Protein AF-A0A6M0RGQ5-F1 (afdb_monomer)

Organism: NCBI:txid2292702

Radius of gyration: 30.13 Å; Cα contacts (8 Å, |Δi|>4): 96; chains: 1; bounding box: 72×28×72 Å

Foldseek 3Di:
DDPVVLVVVVVCVVVPHDDDDDDPDQPCDDVSVVDDDDDDDQDDLVVLLVLLVVLCVVVVHDDDPVRSVVQSVQQDSHSVSSNVSSVCVVVVNCVVVPPPPVVVPVCVVVLVVVLVVLVVQLVVCVVVVPPVSVVRSVVVNVVSVVVVVVVVVVVPPDPPPD

Secondary structure (DSSP, 8-state):
--HHHHHHHHHHHHTT-------SS---SGGGGTSPP---PPPPHHHHHHHHHHHHHHTT----HHHHHHHHHHHTT-HHHHHHHHHHHHTTTTHHHHS--------HHHHHHHHHHHHHHHHHHHHTT-HHHHHHHHHHHHHHHHHHHHHHHHH----TT-

pLDDT: mean 79.18, std 12.86, range [38.69, 91.5]

Mean predicted aligned error: 15.62 Å

Sequence (162 aa):
LTTGVRYWLEDAISNGVKVICFAAANPGRDIFLEMLEVELELPSDKLIRETMQAEAERMGLQLSRSRLAELQPLAGRNPMLARKVIRNERLGLNREASLQHTQYVVIMPILIACLMAFGVVRFIGMGTRNKSLYIFGGVALIAGMTFKQVGQVRGARKRLGQ

Structure (mmCIF, N/CA/C/O backbone):
data_AF-A0A6M0RGQ5-F1
#
_entry.id   AF-A0A6M0RGQ5-F1
#
loop_
_atom_site.group_PDB
_atom_site.id
_atom_site.type_symbol
_atom_site.label_atom_id
_atom_site.label_alt_id
_atom_site.label_comp_id
_atom_site.label_asym_id
_atom_site.label_entity_id
_atom_site.label_seq_id
_atom_site.pdbx_PDB_ins_code
_atom_site.Cartn_x
_atom_site.Cartn_y
_atom_site.Cartn_z
_atom_site.occupancy
_atom_site.B_iso_or_equiv
_atom_site.auth_seq_id
_atom_site.auth_comp_id
_atom_site.auth_asym_id
_atom_site.auth_atom_id
_atom_site.pdbx_PDB_model_num
ATOM 1 N N . LEU A 1 1 ? 2.734 -1.923 25.917 1.00 62.41 1 LEU A N 1
ATOM 2 C CA . LEU A 1 1 ? 2.070 -1.011 26.875 1.00 62.41 1 LEU A CA 1
ATOM 3 C C . LEU A 1 1 ? 3.000 -0.749 28.049 1.00 62.41 1 LEU A C 1
ATOM 5 O O . LEU A 1 1 ? 3.685 -1.676 28.471 1.00 62.41 1 LEU A O 1
ATOM 9 N N . THR A 1 2 ? 3.038 0.482 28.557 1.00 76.94 2 THR A N 1
ATOM 10 C CA . THR A 1 2 ? 3.732 0.815 29.809 1.00 76.94 2 THR A CA 1
ATOM 11 C C . THR A 1 2 ? 3.022 0.163 30.998 1.00 76.94 2 THR A C 1
ATOM 13 O O . THR A 1 2 ? 1.802 -0.000 30.989 1.00 76.94 2 THR A O 1
ATOM 16 N N . THR A 1 3 ? 3.777 -0.221 32.027 1.00 74.69 3 THR A N 1
ATOM 17 C CA . THR A 1 3 ? 3.268 -0.951 33.200 1.00 74.69 3 THR A CA 1
ATOM 18 C C . THR A 1 3 ? 2.140 -0.205 33.925 1.00 74.69 3 THR A C 1
ATOM 20 O O . THR A 1 3 ? 1.188 -0.833 34.370 1.00 74.69 3 THR A O 1
ATOM 23 N N . GLY A 1 4 ? 2.189 1.132 33.964 1.00 79.88 4 GLY A N 1
ATOM 24 C CA . GLY A 1 4 ? 1.168 1.954 34.626 1.00 79.88 4 GLY A CA 1
ATOM 25 C C . GLY A 1 4 ? -0.217 1.904 33.971 1.00 79.88 4 GLY A C 1
ATOM 26 O O . GLY A 1 4 ? -1.217 1.857 34.675 1.00 79.88 4 GLY A O 1
ATOM 27 N N . VAL A 1 5 ? -0.297 1.843 32.636 1.00 82.00 5 VAL A N 1
ATOM 28 C CA . VAL A 1 5 ? -1.593 1.761 31.928 1.00 82.00 5 VAL A CA 1
ATOM 29 C C . VAL A 1 5 ? -2.273 0.415 32.186 1.00 82.00 5 VAL A C 1
ATOM 31 O O . VAL A 1 5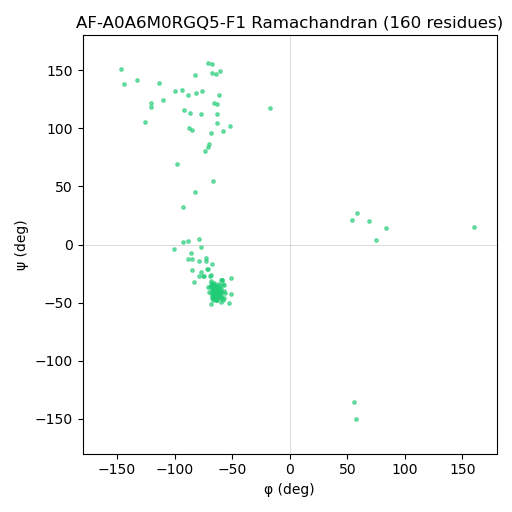 ? -3.495 0.340 32.235 1.00 82.00 5 VAL A O 1
ATOM 34 N N . ARG A 1 6 ? -1.482 -0.645 32.381 1.00 78.06 6 ARG A N 1
ATOM 35 C CA . ARG A 1 6 ? -1.994 -1.987 32.663 1.00 78.06 6 ARG A CA 1
ATOM 36 C C . ARG A 1 6 ? -2.644 -2.067 34.046 1.00 78.06 6 ARG A C 1
ATOM 38 O O . ARG A 1 6 ? -3.796 -2.465 34.125 1.00 78.06 6 ARG A O 1
ATOM 45 N N . TYR A 1 7 ? -1.952 -1.617 35.093 1.00 83.62 7 TYR A N 1
ATOM 46 C CA . TYR A 1 7 ? -2.525 -1.594 36.446 1.00 83.62 7 TYR A CA 1
ATOM 47 C C . TYR A 1 7 ? -3.771 -0.708 36.535 1.00 83.62 7 TYR A C 1
ATOM 49 O O . TYR A 1 7 ? -4.722 -1.040 37.231 1.00 83.62 7 TYR A O 1
ATOM 57 N N . TRP A 1 8 ? -3.800 0.396 35.783 1.00 86.81 8 TRP A N 1
ATOM 58 C CA . TRP A 1 8 ? -4.993 1.234 35.696 1.00 86.81 8 TRP A CA 1
ATOM 59 C C . TRP A 1 8 ? -6.182 0.508 35.041 1.00 86.81 8 TRP A C 1
ATOM 61 O O . TRP A 1 8 ? -7.313 0.652 35.494 1.00 86.81 8 TRP A O 1
ATOM 71 N N . LEU A 1 9 ? -5.938 -0.295 33.999 1.00 84.44 9 LEU A N 1
ATOM 72 C CA . LEU A 1 9 ? -6.975 -1.112 33.361 1.00 84.44 9 LEU A CA 1
ATOM 73 C C . LEU A 1 9 ? -7.489 -2.226 34.289 1.00 84.44 9 LEU A C 1
ATOM 75 O O . LEU A 1 9 ? -8.694 -2.461 34.319 1.00 84.44 9 LEU A O 1
ATOM 79 N N . GLU A 1 10 ? -6.603 -2.871 35.055 1.00 84.19 10 GLU A N 1
ATOM 80 C CA . GLU A 1 10 ? -6.968 -3.875 36.071 1.00 84.19 10 GLU A CA 1
ATOM 81 C C . GLU A 1 10 ? -7.910 -3.289 37.121 1.00 84.19 10 GLU A C 1
ATOM 83 O O . GLU A 1 10 ? -8.961 -3.863 37.408 1.00 84.19 10 GLU A O 1
ATOM 88 N N . ASP A 1 11 ? -7.571 -2.110 37.640 1.00 87.62 11 ASP A N 1
ATOM 89 C CA . ASP A 1 11 ? -8.385 -1.427 38.640 1.00 87.62 11 ASP A CA 1
ATOM 90 C C . ASP A 1 11 ? -9.719 -0.927 38.052 1.00 87.62 11 ASP A C 1
ATOM 92 O O . ASP A 1 11 ? -10.768 -0.994 38.686 1.00 87.62 11 ASP A O 1
ATOM 96 N N . ALA A 1 12 ? -9.744 -0.483 36.793 1.00 87.06 12 ALA A N 1
ATOM 97 C CA . ALA A 1 12 ? -10.995 -0.099 36.136 1.00 87.06 12 ALA A CA 1
ATOM 98 C C . ALA A 1 12 ? -11.955 -1.294 35.969 1.00 87.06 12 ALA A C 1
ATOM 100 O O . ALA A 1 12 ? -13.159 -1.164 36.207 1.00 87.06 12 ALA A O 1
ATOM 101 N N . ILE A 1 13 ? -11.429 -2.461 35.590 1.00 85.56 13 ILE A N 1
ATOM 102 C CA . ILE A 1 13 ? -12.218 -3.689 35.434 1.00 85.56 13 ILE A CA 1
ATOM 103 C C . ILE A 1 13 ? -12.709 -4.195 36.798 1.00 85.56 13 ILE A C 1
ATOM 105 O O . ILE A 1 13 ? -13.881 -4.558 36.914 1.00 85.56 13 ILE A O 1
ATOM 109 N N . SER A 1 14 ? -11.864 -4.163 37.837 1.00 86.06 14 SER A N 1
ATOM 110 C CA . SER A 1 14 ? -12.236 -4.584 39.200 1.00 86.06 14 SER A CA 1
ATOM 111 C C . SER A 1 14 ? -13.358 -3.718 39.792 1.00 86.06 14 SER A C 1
ATOM 113 O O . SER A 1 14 ? -14.248 -4.230 40.471 1.00 86.06 14 SER A O 1
ATOM 115 N N . ASN A 1 15 ? -13.381 -2.427 39.448 1.00 90.44 15 ASN A N 1
ATOM 116 C CA . ASN A 1 15 ? -14.436 -1.480 39.812 1.00 90.44 15 ASN A CA 1
ATOM 117 C C . ASN A 1 15 ? -15.711 -1.603 38.944 1.00 90.44 15 ASN A C 1
ATOM 119 O O . ASN A 1 15 ? -16.641 -0.807 39.088 1.00 90.44 15 ASN A O 1
ATOM 123 N N . GLY A 1 16 ? -15.784 -2.590 38.043 1.00 87.19 16 GLY A N 1
ATOM 124 C CA . GLY A 1 16 ? -16.969 -2.892 37.235 1.00 87.19 16 GLY A CA 1
ATOM 125 C C . GLY A 1 16 ? -17.126 -2.051 35.962 1.00 87.19 16 GLY A C 1
ATOM 126 O O . GLY A 1 16 ? -18.203 -2.046 35.357 1.00 87.19 16 GLY A O 1
ATOM 127 N N . VAL A 1 17 ? -16.083 -1.336 35.525 1.00 89.25 17 VAL A N 1
ATOM 128 C CA . VAL A 1 17 ? -16.116 -0.553 34.281 1.00 89.25 17 VAL A CA 1
ATOM 129 C C . VAL A 1 17 ? -15.982 -1.479 33.071 1.00 89.25 17 VAL A C 1
ATOM 131 O O . VAL A 1 17 ? -15.086 -2.317 32.993 1.00 89.25 17 VAL A O 1
ATOM 134 N N . LYS A 1 18 ? -16.852 -1.299 32.070 1.00 84.56 18 LYS A N 1
ATOM 135 C CA . LYS A 1 18 ? -16.748 -2.014 30.790 1.00 84.56 18 LYS A CA 1
ATOM 136 C C . LYS A 1 18 ? -15.654 -1.387 29.928 1.00 84.56 18 LYS A C 1
ATOM 138 O O . LYS A 1 18 ? -15.811 -0.265 29.450 1.00 84.56 18 LYS A O 1
ATOM 143 N N . VAL A 1 19 ? -14.573 -2.125 29.705 1.00 85.12 19 VAL A N 1
ATOM 144 C CA . VAL A 1 19 ? -13.432 -1.694 28.889 1.00 85.12 19 VAL A CA 1
ATOM 145 C C . VAL A 1 19 ? -13.522 -2.305 27.488 1.00 85.12 19 VAL A C 1
ATOM 147 O O . VAL A 1 19 ? -13.720 -3.508 27.343 1.00 85.12 19 VAL A O 1
ATOM 150 N N . ILE A 1 20 ? -13.345 -1.478 26.453 1.00 85.06 20 ILE A N 1
ATOM 151 C CA . ILE A 1 20 ? -13.247 -1.909 25.050 1.00 85.06 20 ILE A CA 1
ATOM 152 C C . ILE A 1 20 ? -11.888 -1.460 24.513 1.00 85.06 20 ILE A C 1
ATOM 154 O O . ILE A 1 20 ? -11.580 -0.267 24.514 1.00 85.06 20 ILE A O 1
ATOM 158 N N . CYS A 1 21 ? -11.077 -2.409 24.048 1.00 83.50 21 CYS A N 1
ATOM 159 C CA . CYS A 1 21 ? -9.741 -2.149 23.518 1.00 83.50 21 CYS A CA 1
ATOM 160 C C . CYS A 1 21 ? -9.679 -2.454 22.019 1.00 83.50 21 CYS A C 1
ATOM 162 O O . CYS A 1 21 ? -10.192 -3.471 21.564 1.00 83.50 21 CYS A O 1
ATOM 164 N N . PHE A 1 22 ? -8.996 -1.592 21.264 1.00 85.06 22 PHE A N 1
ATOM 165 C CA . PHE A 1 22 ? -8.676 -1.824 19.856 1.00 85.06 22 PHE A CA 1
ATOM 166 C C . PHE A 1 22 ? -7.174 -2.055 19.724 1.00 85.06 22 PHE A C 1
ATOM 168 O O . PHE A 1 22 ? -6.377 -1.213 20.141 1.00 85.06 22 PHE A O 1
ATOM 175 N N . ALA A 1 23 ? -6.786 -3.183 19.136 1.00 81.44 23 ALA A N 1
ATOM 176 C CA . ALA A 1 23 ? -5.391 -3.534 18.915 1.00 81.44 23 ALA A CA 1
ATOM 177 C C . ALA A 1 23 ? -5.186 -4.016 17.474 1.00 81.44 23 ALA A C 1
ATOM 179 O O . ALA A 1 23 ? -6.035 -4.703 16.917 1.00 81.44 23 ALA A O 1
ATOM 180 N N . ALA A 1 24 ? -4.055 -3.641 16.870 1.00 78.62 24 ALA A N 1
ATOM 181 C CA . ALA A 1 24 ? -3.672 -4.115 15.537 1.00 78.62 24 ALA A CA 1
ATOM 182 C C . ALA A 1 24 ? -3.115 -5.550 15.559 1.00 78.62 24 ALA A C 1
ATOM 184 O O . ALA A 1 24 ? -3.135 -6.237 14.545 1.00 78.62 24 ALA A O 1
ATOM 185 N N . ALA A 1 25 ? -2.600 -5.979 16.710 1.00 78.44 25 ALA A N 1
ATOM 186 C CA . ALA A 1 25 ? -2.162 -7.337 16.984 1.00 78.44 25 ALA A CA 1
ATOM 187 C C . ALA A 1 25 ? -2.502 -7.652 18.441 1.00 78.44 25 ALA A C 1
ATOM 189 O O . ALA A 1 25 ? -2.314 -6.788 19.306 1.00 78.44 25 ALA A O 1
ATOM 190 N N . ASN A 1 26 ? -2.997 -8.861 18.706 1.00 77.12 26 ASN A N 1
ATOM 191 C CA . ASN A 1 26 ? -3.330 -9.274 20.062 1.00 77.12 26 ASN A CA 1
ATOM 192 C C . ASN A 1 26 ? -2.047 -9.304 20.924 1.00 77.12 26 ASN A C 1
ATOM 194 O O . ASN A 1 26 ? -1.094 -10.007 20.577 1.00 77.12 26 ASN A O 1
ATOM 198 N N . PRO A 1 27 ? -1.979 -8.537 22.030 1.00 74.62 27 PRO A N 1
ATOM 199 C CA . PRO A 1 27 ? -0.821 -8.535 22.920 1.00 74.62 27 PRO A CA 1
ATOM 200 C C . PRO A 1 27 ? -0.622 -9.857 23.683 1.00 74.62 27 PRO A C 1
ATOM 202 O O . PRO A 1 27 ? 0.473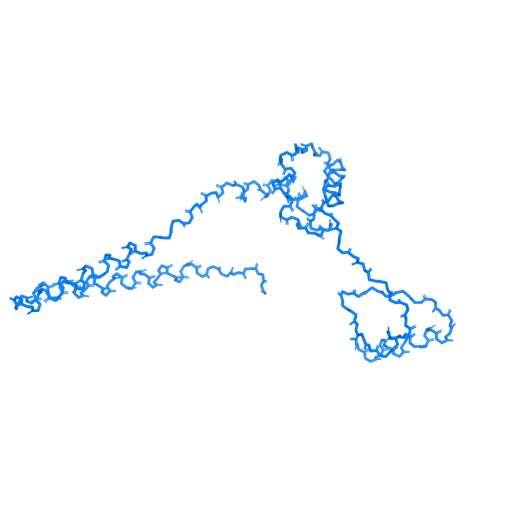 -10.066 24.207 1.00 74.62 27 PRO A O 1
ATOM 205 N N . GLY A 1 28 ? -1.639 -10.728 23.753 1.00 73.12 28 GLY A N 1
ATOM 206 C CA . GLY A 1 28 ? -1.550 -12.117 24.223 1.00 73.12 28 GLY A CA 1
ATOM 207 C C . GLY A 1 28 ? -1.026 -12.292 25.650 1.00 73.12 28 GLY A C 1
ATOM 208 O O . GLY A 1 28 ? -0.370 -13.292 25.943 1.00 73.12 28 GLY A O 1
ATOM 209 N N . ARG A 1 29 ? -1.212 -11.294 26.522 1.00 74.25 29 ARG A N 1
ATOM 210 C CA . ARG A 1 29 ? -0.593 -11.232 27.854 1.00 74.25 29 ARG A CA 1
ATOM 211 C C . ARG A 1 29 ? -1.494 -10.550 28.880 1.00 74.25 29 ARG A C 1
ATOM 213 O O . ARG A 1 29 ? -2.207 -9.607 28.542 1.00 74.25 29 ARG A O 1
ATOM 220 N N . ASP A 1 30 ? -1.344 -10.958 30.139 1.00 79.69 30 ASP A N 1
ATOM 221 C CA . ASP A 1 30 ? -1.931 -10.319 31.325 1.00 79.69 30 ASP A CA 1
ATOM 222 C C . ASP A 1 30 ? -3.465 -10.193 31.218 1.00 79.69 30 ASP A C 1
ATOM 224 O O . ASP A 1 30 ? -4.123 -11.123 30.756 1.00 79.69 30 ASP A O 1
ATOM 228 N N . ILE A 1 31 ? -4.026 -9.032 31.573 1.00 76.19 31 ILE A N 1
ATOM 229 C CA . ILE A 1 31 ? -5.459 -8.715 31.471 1.00 76.19 31 ILE A CA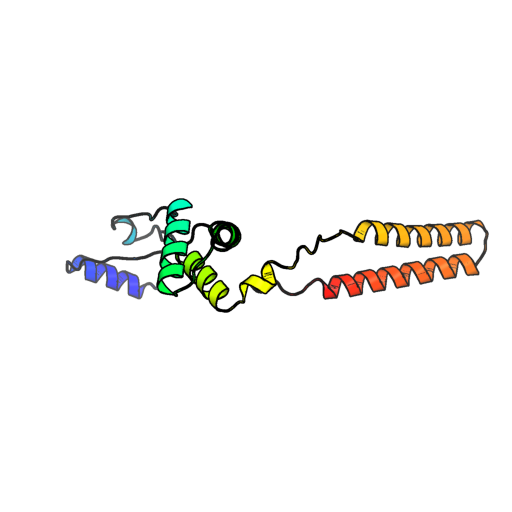 1
ATOM 230 C C . ILE A 1 31 ? -6.091 -8.993 30.114 1.00 76.19 31 ILE A C 1
ATOM 232 O O . ILE A 1 31 ? -7.283 -9.262 30.038 1.00 76.19 31 ILE A O 1
ATOM 236 N N . PHE A 1 32 ? -5.316 -8.925 29.031 1.00 80.31 32 PHE A N 1
ATOM 237 C CA . PHE A 1 32 ? -5.857 -9.107 27.690 1.00 80.31 32 PHE A CA 1
ATOM 238 C C . PHE A 1 32 ? -6.216 -10.574 27.410 1.00 80.31 32 PHE A C 1
ATOM 240 O O . PHE A 1 32 ? -6.937 -10.828 26.454 1.00 80.31 32 PHE A O 1
ATOM 247 N N . LEU A 1 33 ? -5.754 -11.521 28.241 1.00 78.62 33 LEU A N 1
ATOM 248 C CA . LEU A 1 33 ? -6.161 -12.932 28.188 1.00 78.62 33 LEU A CA 1
ATOM 249 C C . LEU A 1 33 ? -7.566 -13.163 28.759 1.00 78.62 33 LEU A C 1
ATOM 251 O O . LEU A 1 33 ? -8.233 -14.115 28.368 1.00 78.62 33 LEU A O 1
ATOM 255 N N . GLU A 1 34 ? -8.007 -12.312 29.687 1.00 75.88 34 GLU A N 1
ATOM 256 C CA . GLU A 1 34 ? -9.324 -12.420 30.331 1.00 75.88 34 GLU A CA 1
ATOM 257 C C . GLU A 1 34 ? -10.419 -11.679 29.546 1.00 75.88 34 GLU A C 1
ATOM 259 O O . GLU A 1 34 ? -11.611 -11.846 29.805 1.00 75.88 34 GLU A O 1
ATOM 264 N N . MET A 1 35 ? -10.025 -10.856 28.571 1.00 81.50 35 MET A N 1
ATOM 265 C CA . MET A 1 35 ? -10.942 -10.097 27.728 1.00 81.50 35 MET A CA 1
ATOM 266 C C . MET A 1 35 ? -11.481 -10.949 26.575 1.00 81.50 35 MET A C 1
ATOM 268 O O . MET A 1 35 ? -10.772 -11.768 25.994 1.00 81.50 35 MET A O 1
ATOM 272 N N . LEU A 1 36 ? -12.737 -10.704 26.190 1.00 82.81 36 LEU A N 1
ATOM 273 C CA . LEU A 1 36 ? -13.312 -11.304 24.989 1.00 82.81 36 LEU A CA 1
ATOM 274 C C . LEU A 1 36 ? -12.583 -10.782 23.744 1.00 82.81 36 LEU A C 1
ATOM 276 O O . LEU A 1 36 ? -12.586 -9.580 23.471 1.00 82.81 36 LEU A O 1
ATOM 280 N N . GLU A 1 37 ? -12.013 -11.699 22.971 1.00 80.75 37 GLU A N 1
ATOM 281 C CA . GLU A 1 37 ? -11.375 -11.393 21.698 1.00 80.75 37 GLU A CA 1
ATOM 282 C C . GLU A 1 37 ? -12.393 -11.445 20.556 1.00 80.75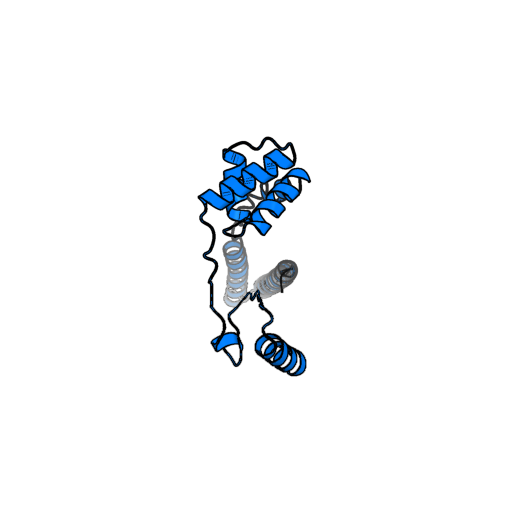 37 GLU A C 1
ATOM 284 O O . GLU A 1 37 ? -13.130 -12.417 20.388 1.00 80.75 37 GLU A O 1
ATOM 289 N N . VAL A 1 38 ? -12.424 -10.380 19.758 1.00 84.38 38 VAL A N 1
ATOM 290 C CA . VAL A 1 38 ? -13.188 -10.323 18.511 1.00 84.38 38 VAL A CA 1
ATOM 291 C C . VAL A 1 38 ? -12.222 -9.919 17.410 1.00 84.38 38 VAL A C 1
ATOM 293 O O . VAL A 1 38 ? -11.809 -8.761 17.331 1.00 84.38 38 VAL A O 1
ATOM 296 N N . GLU A 1 39 ? -11.847 -10.880 16.569 1.00 79.94 39 GLU A N 1
ATOM 297 C CA . GLU A 1 39 ? -10.987 -10.619 15.421 1.00 79.94 39 GLU A CA 1
ATOM 298 C C . GLU A 1 39 ? -11.814 -10.058 14.256 1.00 79.94 39 GLU A C 1
ATOM 300 O O . GLU A 1 39 ? -12.865 -10.584 13.885 1.00 79.94 39 GLU A O 1
ATOM 305 N N . LEU A 1 40 ? -11.344 -8.949 13.687 1.00 81.69 40 LEU A N 1
ATOM 306 C CA . LEU A 1 40 ? -11.950 -8.343 12.507 1.00 81.69 40 LEU A CA 1
ATOM 307 C C . LEU A 1 40 ? -11.363 -8.990 11.256 1.00 81.69 40 LEU A C 1
ATOM 309 O O . LEU A 1 40 ? -10.193 -8.785 10.931 1.00 81.69 40 LEU A O 1
ATOM 313 N N . GLU A 1 41 ? -12.194 -9.723 10.521 1.00 82.12 41 GLU A N 1
ATOM 314 C CA . GLU A 1 41 ? -11.790 -10.286 9.239 1.00 82.12 41 GLU A CA 1
ATOM 315 C C . GLU A 1 41 ? -11.481 -9.193 8.209 1.00 82.12 41 GLU A C 1
ATOM 317 O O . GLU A 1 41 ? -12.111 -8.130 8.146 1.00 82.12 41 GLU A O 1
ATOM 322 N N . LEU A 1 42 ? -10.519 -9.491 7.335 1.00 80.75 42 LEU A N 1
ATOM 323 C CA . LEU A 1 42 ? -10.211 -8.630 6.203 1.00 80.75 42 LEU A CA 1
ATOM 324 C C . LEU A 1 42 ? -11.437 -8.516 5.287 1.00 80.75 42 LEU A C 1
ATOM 326 O O . LEU A 1 42 ? -11.946 -9.538 4.813 1.00 80.75 42 LEU A O 1
ATOM 330 N N . PRO A 1 43 ? -11.868 -7.295 4.932 1.00 84.50 43 PRO A N 1
ATOM 331 C CA . PRO A 1 43 ? -13.043 -7.108 4.098 1.00 84.50 43 PRO A CA 1
ATOM 332 C C . PRO A 1 43 ? -12.871 -7.778 2.733 1.00 84.50 43 PRO A C 1
ATOM 334 O O . PRO A 1 43 ? -11.761 -7.910 2.202 1.00 84.50 43 PRO A O 1
ATOM 337 N N . SER A 1 44 ? -13.990 -8.229 2.169 1.00 86.69 44 SER A N 1
ATOM 338 C CA . SER A 1 44 ? -14.021 -8.811 0.830 1.00 86.69 44 SER A CA 1
ATOM 339 C C . SER A 1 44 ? -13.808 -7.740 -0.241 1.00 86.69 44 SER A C 1
ATOM 341 O O . SER A 1 44 ? -14.131 -6.565 -0.052 1.00 86.69 44 SER A O 1
ATOM 343 N N . ASP A 1 45 ? -13.326 -8.155 -1.411 1.00 84.56 45 ASP A N 1
ATOM 344 C CA . ASP A 1 45 ? -13.138 -7.254 -2.555 1.00 84.56 45 ASP A CA 1
ATOM 345 C C . ASP A 1 45 ? -14.440 -6.571 -2.994 1.00 84.56 45 ASP A C 1
ATOM 347 O O . ASP A 1 45 ? -14.430 -5.431 -3.463 1.00 84.56 45 ASP A O 1
ATOM 351 N N . LYS A 1 46 ? -15.579 -7.246 -2.800 1.00 87.06 46 LYS A N 1
ATOM 352 C CA . LYS A 1 46 ? -16.905 -6.681 -3.059 1.00 87.06 46 LYS A CA 1
ATOM 353 C C . LYS A 1 46 ? -17.192 -5.501 -2.127 1.00 87.06 46 LYS A C 1
ATOM 355 O O . LYS A 1 46 ? -17.560 -4.433 -2.609 1.00 87.06 46 LYS A O 1
ATOM 360 N N . LEU A 1 47 ? -16.946 -5.669 -0.826 1.00 87.62 47 LEU A N 1
ATOM 361 C CA . LEU A 1 47 ? -17.158 -4.620 0.174 1.00 87.62 47 LEU A CA 1
ATOM 362 C C . LEU A 1 47 ? -16.225 -3.419 -0.057 1.00 87.62 47 LEU A C 1
ATOM 364 O O . LEU A 1 47 ? -16.628 -2.267 0.112 1.00 87.62 47 LEU A O 1
ATOM 368 N N . ILE A 1 48 ? -14.987 -3.666 -0.495 1.00 88.56 48 ILE A N 1
ATOM 369 C CA . ILE A 1 48 ? -14.057 -2.599 -0.884 1.00 88.56 48 ILE A CA 1
ATOM 370 C C . ILE A 1 48 ? -14.591 -1.821 -2.084 1.00 88.56 48 ILE A C 1
ATOM 372 O O . ILE A 1 48 ? -14.600 -0.592 -2.053 1.00 88.56 48 ILE A O 1
ATOM 376 N N . ARG A 1 49 ? -15.088 -2.508 -3.115 1.00 87.94 49 ARG A N 1
ATOM 377 C CA . ARG A 1 49 ? -15.664 -1.856 -4.295 1.00 87.94 49 ARG A CA 1
ATOM 378 C C . ARG A 1 49 ? -16.891 -1.012 -3.941 1.00 87.94 49 ARG A C 1
ATOM 380 O O . ARG A 1 49 ? -16.991 0.121 -4.403 1.00 87.94 49 ARG A O 1
ATOM 387 N N . GLU A 1 50 ? -17.769 -1.522 -3.082 1.00 90.06 50 GLU A N 1
ATOM 388 C CA . GLU A 1 50 ? -18.914 -0.771 -2.548 1.00 90.06 50 GLU A CA 1
ATOM 389 C C . GLU A 1 50 ? -18.454 0.455 -1.747 1.00 90.06 50 GLU A C 1
ATOM 391 O O . GLU A 1 50 ? -18.969 1.553 -1.938 1.00 90.06 50 GLU A O 1
ATOM 396 N N . THR A 1 51 ? -17.414 0.308 -0.920 1.00 90.19 51 THR A N 1
ATOM 397 C CA . THR A 1 51 ? -16.827 1.421 -0.155 1.00 90.19 51 THR A CA 1
ATOM 398 C C . THR A 1 51 ? -16.229 2.492 -1.071 1.00 90.19 51 THR A C 1
ATOM 400 O O . THR A 1 51 ? -16.385 3.684 -0.807 1.00 90.19 51 THR A O 1
ATOM 403 N N . MET A 1 52 ? -15.550 2.088 -2.149 1.00 89.19 52 MET A N 1
ATOM 404 C CA . MET A 1 52 ? -14.994 3.003 -3.151 1.00 89.19 52 MET A CA 1
ATOM 405 C C . MET A 1 52 ? -16.097 3.759 -3.888 1.00 89.19 52 MET A C 1
ATOM 407 O O . MET A 1 52 ? -15.991 4.970 -4.063 1.00 89.19 52 MET A O 1
ATOM 411 N N . GLN A 1 53 ? -17.156 3.058 -4.294 1.00 90.88 53 GLN A N 1
ATOM 412 C CA . GLN A 1 53 ? -18.294 3.662 -4.974 1.00 90.88 53 GLN A CA 1
ATOM 413 C C . GLN A 1 53 ? -19.028 4.651 -4.060 1.00 90.88 53 GLN A C 1
ATOM 415 O O . GLN A 1 53 ? -19.243 5.794 -4.455 1.00 90.88 53 GLN A O 1
ATOM 420 N N . ALA A 1 54 ? -19.316 4.260 -2.818 1.00 91.50 54 ALA A N 1
ATOM 421 C CA . ALA A 1 54 ? -19.960 5.131 -1.841 1.00 91.50 54 ALA A CA 1
ATOM 422 C C . ALA A 1 54 ? -19.126 6.393 -1.554 1.00 91.50 54 ALA A C 1
ATOM 424 O O . ALA A 1 54 ? -19.669 7.491 -1.458 1.00 91.50 54 ALA A O 1
ATOM 425 N N . GLU A 1 55 ? -17.798 6.275 -1.443 1.00 89.94 55 GLU A N 1
ATOM 426 C CA . GLU A 1 55 ? -16.932 7.445 -1.243 1.00 89.94 55 GLU A CA 1
ATOM 427 C C . GLU A 1 55 ? -16.881 8.340 -2.495 1.00 89.94 55 GLU A C 1
ATOM 429 O O . GLU A 1 55 ? -16.864 9.566 -2.372 1.00 89.94 55 GLU A O 1
ATOM 434 N N . ALA A 1 56 ? -16.894 7.755 -3.697 1.00 89.19 56 ALA A N 1
ATOM 435 C CA . ALA A 1 56 ? -16.945 8.505 -4.951 1.00 89.19 56 ALA A CA 1
ATOM 436 C C . ALA A 1 56 ? -18.251 9.304 -5.075 1.00 89.19 56 ALA A C 1
ATOM 438 O O . ALA A 1 56 ? -18.208 10.507 -5.338 1.00 89.19 56 ALA A O 1
ATOM 439 N N . GLU A 1 57 ? -19.389 8.672 -4.777 1.00 90.44 57 GLU A N 1
ATOM 440 C CA . GLU A 1 57 ? -20.710 9.307 -4.743 1.00 90.44 57 GLU A CA 1
ATOM 441 C C . GLU A 1 57 ? -20.760 10.447 -3.716 1.00 90.44 57 GLU A C 1
ATOM 443 O O . GLU A 1 57 ? -21.164 11.560 -4.054 1.00 90.44 57 GLU A O 1
ATOM 448 N N . ARG A 1 58 ? -20.247 10.232 -2.493 1.00 89.75 58 ARG A N 1
ATOM 449 C CA . ARG A 1 58 ? -20.150 11.285 -1.460 1.00 89.75 58 ARG A CA 1
ATOM 450 C C . ARG A 1 58 ? -19.326 12.489 -1.904 1.00 89.75 58 ARG A C 1
ATOM 452 O O . ARG A 1 58 ? -19.571 13.602 -1.449 1.00 89.75 58 ARG A O 1
ATOM 459 N N . MET A 1 59 ? -18.336 12.275 -2.764 1.00 86.19 59 MET A N 1
ATOM 460 C CA . MET A 1 59 ? -17.479 13.334 -3.289 1.00 86.19 59 MET A CA 1
ATOM 461 C C . MET A 1 59 ? -17.974 13.925 -4.614 1.00 86.19 59 MET A C 1
ATOM 463 O O . MET A 1 59 ? -17.300 14.809 -5.144 1.00 86.19 59 MET A O 1
ATOM 467 N N . GLY A 1 60 ? -19.121 13.477 -5.136 1.00 85.81 60 GLY A N 1
ATOM 468 C CA . GLY A 1 60 ? -19.662 13.925 -6.422 1.00 85.81 60 GLY A CA 1
ATOM 469 C C . GLY A 1 60 ? -18.838 13.469 -7.630 1.00 85.81 60 GLY A C 1
ATOM 470 O O . GLY A 1 60 ? -18.914 14.078 -8.694 1.00 85.81 60 GLY A O 1
ATOM 471 N N . LEU A 1 61 ? -18.020 12.426 -7.474 1.00 83.00 61 LEU A N 1
ATOM 472 C CA . LEU A 1 61 ? -17.227 11.837 -8.546 1.00 83.00 61 LEU A CA 1
ATOM 473 C C . LEU A 1 61 ? -18.005 10.702 -9.208 1.00 83.00 61 LEU A C 1
ATOM 475 O O . LEU A 1 61 ? -18.232 9.658 -8.600 1.00 83.00 61 LEU A O 1
ATOM 479 N N . GLN A 1 62 ? -18.345 10.870 -10.484 1.00 81.38 62 GLN A N 1
ATOM 480 C CA . GLN A 1 62 ? -18.852 9.767 -11.296 1.00 81.38 62 GLN A CA 1
ATOM 481 C C . GLN A 1 62 ? -17.680 8.980 -11.885 1.00 81.38 62 GLN A C 1
ATOM 483 O O . GLN A 1 62 ? -17.081 9.378 -12.883 1.00 81.38 62 GLN A O 1
ATOM 488 N N . LEU A 1 63 ? -17.332 7.866 -11.242 1.00 80.44 63 LEU A N 1
ATOM 489 C CA . LEU A 1 63 ? -16.323 6.939 -11.748 1.00 80.44 63 LEU A CA 1
ATOM 490 C C . LEU A 1 63 ? -16.983 5.833 -12.569 1.00 80.44 63 LEU A C 1
ATOM 492 O O . LEU A 1 63 ? -17.948 5.203 -12.136 1.00 80.44 63 LEU A O 1
ATOM 496 N N . SER A 1 64 ? -16.432 5.559 -13.752 1.00 84.00 64 SER A N 1
ATOM 497 C CA . SER A 1 64 ? -16.828 4.393 -14.538 1.00 84.00 64 SER A CA 1
ATOM 498 C C . SER A 1 64 ? -16.396 3.098 -13.839 1.00 84.00 64 SER A C 1
ATOM 500 O O . SER A 1 64 ? -15.413 3.058 -13.093 1.00 84.00 64 SER A O 1
ATOM 502 N N . ARG A 1 65 ? -17.093 1.992 -14.133 1.00 82.31 65 ARG A N 1
ATOM 503 C CA . ARG A 1 65 ? -16.726 0.660 -13.615 1.00 82.31 65 ARG A CA 1
ATOM 504 C C . ARG A 1 65 ? -15.302 0.250 -14.007 1.00 82.31 65 ARG A C 1
ATOM 506 O O . ARG A 1 65 ? -14.629 -0.404 -13.217 1.00 82.31 65 ARG A O 1
ATOM 513 N N . SER A 1 66 ? -14.840 0.658 -15.192 1.00 82.62 66 SER A N 1
ATOM 514 C CA . SER A 1 66 ? -13.467 0.424 -15.650 1.00 82.62 66 SER A CA 1
ATOM 515 C C . SER A 1 66 ? -12.447 1.173 -14.795 1.00 82.62 66 SER A C 1
ATOM 517 O O . SER A 1 66 ? -11.493 0.565 -14.318 1.00 82.62 66 SER A O 1
ATOM 519 N N . ARG A 1 67 ? -12.685 2.458 -14.501 1.00 81.75 67 ARG A N 1
ATOM 520 C CA . ARG A 1 67 ? -11.770 3.252 -13.675 1.00 81.75 67 ARG A CA 1
ATOM 521 C C . ARG A 1 67 ? -11.733 2.769 -12.225 1.00 81.75 67 ARG A C 1
ATOM 523 O O . ARG A 1 67 ? -10.670 2.732 -11.621 1.00 81.75 67 ARG A O 1
ATOM 530 N N . LEU A 1 68 ? -12.865 2.324 -11.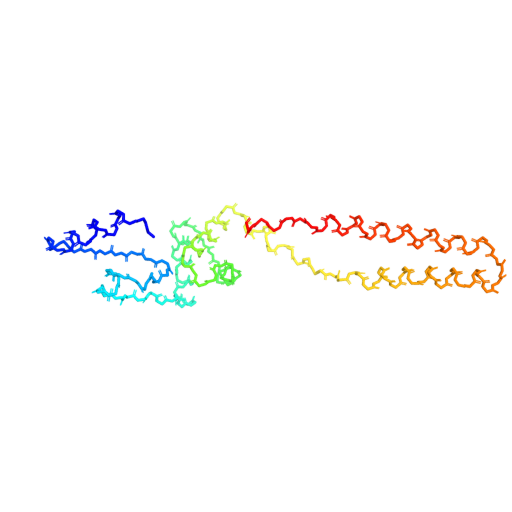676 1.00 84.50 68 LEU A N 1
ATOM 531 C CA . LEU A 1 68 ? -12.897 1.678 -10.358 1.00 84.50 68 LEU A CA 1
ATOM 532 C C . LEU A 1 68 ? -12.069 0.385 -10.322 1.00 84.50 68 LEU A C 1
ATOM 534 O O . LEU A 1 68 ? -11.386 0.138 -9.330 1.00 84.50 68 LEU A O 1
ATOM 538 N N . ALA A 1 69 ? -12.092 -0.415 -11.391 1.00 84.25 69 ALA A N 1
ATOM 539 C CA . ALA A 1 69 ? -11.291 -1.634 -11.485 1.00 84.25 69 ALA A CA 1
ATOM 540 C C . ALA A 1 69 ? -9.781 -1.344 -11.561 1.00 84.25 69 ALA A C 1
ATOM 542 O O . ALA A 1 69 ? -9.005 -2.082 -10.965 1.00 84.25 69 ALA A O 1
ATOM 543 N N . GLU A 1 70 ? -9.364 -0.258 -12.219 1.00 84.19 70 GLU A N 1
ATOM 544 C CA . GLU A 1 70 ? -7.959 0.189 -12.232 1.00 84.19 70 GLU A CA 1
ATOM 545 C C . GLU A 1 70 ? -7.477 0.665 -10.853 1.00 84.19 70 GLU A C 1
ATOM 547 O O . GLU A 1 70 ? -6.318 0.473 -10.491 1.00 84.19 70 GLU A O 1
ATOM 552 N N . LEU A 1 71 ? -8.368 1.275 -10.067 1.00 83.50 71 LEU A N 1
ATOM 553 C CA . LEU A 1 71 ? -8.051 1.821 -8.744 1.00 83.50 71 LEU A CA 1
ATOM 554 C C . LEU A 1 71 ? -8.117 0.775 -7.622 1.00 83.50 71 LEU A C 1
ATOM 556 O O . LEU A 1 71 ? -7.500 0.957 -6.573 1.00 83.50 71 LEU A O 1
ATOM 560 N N . GLN A 1 72 ? -8.848 -0.321 -7.822 1.00 85.00 72 GLN A N 1
ATOM 561 C CA . GLN A 1 72 ? -9.040 -1.361 -6.810 1.00 85.00 72 GLN A CA 1
ATOM 562 C C . GLN A 1 72 ? -7.726 -2.047 -6.366 1.00 85.00 72 GLN A C 1
ATOM 564 O O . GLN A 1 72 ? -7.532 -2.197 -5.157 1.00 85.00 72 GLN A O 1
ATOM 569 N N . PRO A 1 73 ? -6.774 -2.388 -7.262 1.00 83.69 73 PRO A N 1
ATOM 570 C CA . PRO A 1 73 ? -5.466 -2.913 -6.866 1.00 83.69 73 PRO A CA 1
ATOM 571 C C . PRO A 1 73 ? -4.657 -1.959 -5.979 1.00 83.69 73 PRO A C 1
ATOM 573 O O . PRO A 1 73 ? -3.898 -2.415 -5.129 1.00 83.69 73 PRO A O 1
ATOM 576 N N . LEU A 1 74 ? -4.832 -0.640 -6.140 1.00 80.81 74 LEU A N 1
ATOM 577 C CA . LEU A 1 74 ? -4.131 0.373 -5.340 1.00 80.81 74 LEU A CA 1
ATOM 578 C C . LEU A 1 74 ? -4.685 0.479 -3.912 1.00 80.81 74 LEU A C 1
ATOM 580 O O . LEU A 1 74 ? -3.972 0.886 -2.997 1.00 80.81 74 LEU A O 1
ATOM 584 N N . ALA A 1 75 ? -5.958 0.130 -3.719 1.00 81.75 75 ALA A N 1
ATOM 585 C CA . ALA A 1 75 ? -6.618 0.133 -2.418 1.00 81.75 75 ALA A CA 1
ATOM 586 C C . ALA A 1 75 ? -6.354 -1.151 -1.610 1.00 81.75 75 ALA A C 1
ATOM 588 O O . ALA A 1 75 ? -6.307 -1.109 -0.377 1.00 81.75 75 ALA A O 1
ATOM 589 N N . GLY A 1 76 ? -6.188 -2.290 -2.294 1.00 82.06 76 GLY A N 1
ATOM 590 C CA . GLY A 1 76 ? -6.092 -3.606 -1.660 1.00 82.06 76 GLY A CA 1
ATOM 591 C C . GLY A 1 76 ? -7.328 -3.933 -0.809 1.00 82.06 76 GLY A C 1
ATOM 592 O O . GLY A 1 76 ? -8.426 -3.446 -1.068 1.00 82.06 76 GLY A O 1
ATOM 593 N N . ARG A 1 77 ? -7.150 -4.730 0.252 1.00 82.25 77 ARG A N 1
ATOM 594 C CA . ARG A 1 77 ? -8.231 -5.131 1.179 1.00 82.25 77 ARG A CA 1
ATOM 595 C C . ARG A 1 77 ? -8.372 -4.203 2.392 1.00 82.25 77 ARG A C 1
ATOM 597 O O . ARG A 1 77 ? -8.715 -4.653 3.479 1.00 82.25 77 ARG A O 1
ATOM 604 N N . ASN A 1 78 ? -8.088 -2.907 2.233 1.00 84.88 78 ASN A N 1
ATOM 605 C CA . ASN A 1 78 ? -8.190 -1.929 3.319 1.00 84.88 78 ASN A CA 1
ATOM 606 C C . ASN A 1 78 ? -9.187 -0.801 2.971 1.00 84.88 78 ASN A C 1
ATOM 608 O O . ASN A 1 78 ? -8.944 -0.025 2.042 1.00 84.88 78 ASN A O 1
ATOM 612 N N . PRO A 1 79 ? -10.281 -0.638 3.739 1.00 86.81 79 PRO A N 1
ATOM 613 C CA . PRO A 1 79 ? -11.327 0.337 3.440 1.00 86.81 79 PRO A CA 1
ATOM 614 C C . PRO A 1 79 ? -10.858 1.787 3.634 1.00 86.81 79 PRO A C 1
ATOM 616 O O . PRO A 1 79 ? -11.352 2.693 2.962 1.00 86.81 79 PRO A O 1
ATOM 619 N N . MET A 1 80 ? -9.873 2.036 4.504 1.00 86.75 80 MET A N 1
ATOM 620 C CA . MET A 1 80 ? -9.269 3.366 4.651 1.00 86.75 80 MET A CA 1
ATOM 621 C C . MET A 1 80 ? -8.423 3.735 3.431 1.00 86.75 80 MET A C 1
ATOM 623 O O . MET A 1 80 ? -8.498 4.868 2.948 1.00 86.75 80 MET A O 1
ATOM 627 N N . LEU A 1 81 ? -7.656 2.778 2.896 1.00 85.94 81 LEU A N 1
ATOM 628 C CA . LEU A 1 81 ? -6.883 2.991 1.670 1.00 85.94 81 LEU A CA 1
ATOM 629 C C . LEU A 1 81 ? -7.801 3.190 0.467 1.00 85.94 81 LEU A C 1
ATOM 631 O O . LEU A 1 81 ? -7.567 4.106 -0.314 1.00 85.94 81 LEU A O 1
ATOM 635 N N . ALA A 1 82 ? -8.891 2.428 0.374 1.00 87.12 82 ALA A N 1
ATOM 636 C CA . ALA A 1 82 ? -9.919 2.608 -0.647 1.00 87.12 82 ALA A CA 1
ATOM 637 C C . ALA A 1 82 ? -10.442 4.052 -0.703 1.00 87.12 82 ALA A C 1
ATOM 639 O O . ALA A 1 82 ? -10.415 4.684 -1.759 1.00 87.12 82 ALA A O 1
ATOM 640 N N . ARG A 1 83 ? -10.825 4.627 0.445 1.00 88.75 83 ARG A N 1
ATOM 641 C CA . ARG A 1 83 ? -11.268 6.031 0.517 1.00 88.75 83 ARG A CA 1
ATOM 642 C C . ARG A 1 83 ? -10.167 7.010 0.117 1.00 88.75 83 ARG A C 1
ATOM 644 O O . ARG A 1 83 ? -10.427 7.975 -0.601 1.00 88.75 83 ARG A O 1
ATOM 651 N N . LYS A 1 84 ? -8.930 6.761 0.553 1.00 87.94 84 LYS A N 1
ATOM 652 C CA . LYS A 1 84 ? -7.770 7.593 0.204 1.00 87.94 84 LYS A CA 1
ATOM 653 C C . LYS A 1 84 ? -7.492 7.582 -1.301 1.00 87.94 84 LYS A C 1
ATOM 655 O O . LYS A 1 84 ? -7.248 8.641 -1.868 1.00 87.94 84 LYS A O 1
ATOM 660 N N . VAL A 1 85 ? -7.570 6.424 -1.954 1.00 87.94 85 VAL A N 1
ATOM 661 C CA . VAL A 1 85 ? -7.348 6.291 -3.401 1.00 87.94 85 VAL A CA 1
ATOM 662 C C . VAL A 1 85 ? -8.381 7.096 -4.190 1.00 87.94 85 VAL A C 1
ATOM 664 O O . VAL A 1 85 ? -7.995 7.825 -5.100 1.00 87.94 85 VAL A O 1
ATOM 667 N N . ILE A 1 86 ? -9.663 7.052 -3.812 1.00 88.75 86 ILE A N 1
ATOM 668 C CA . ILE A 1 86 ? -10.705 7.863 -4.468 1.00 88.75 86 ILE A CA 1
ATOM 669 C C . ILE A 1 86 ? -10.491 9.365 -4.213 1.00 88.75 86 ILE A C 1
ATOM 671 O O . ILE A 1 86 ? -10.659 10.178 -5.121 1.00 88.75 86 ILE A O 1
ATOM 675 N N . ARG A 1 87 ? -10.054 9.764 -3.010 1.00 86.94 87 ARG A N 1
ATOM 676 C CA . ARG A 1 87 ? -9.687 11.169 -2.736 1.00 86.94 87 ARG A CA 1
ATOM 677 C C . ARG A 1 87 ? -8.522 11.628 -3.609 1.00 86.94 87 ARG A C 1
ATOM 679 O O . ARG A 1 87 ? -8.570 12.722 -4.162 1.00 86.94 87 ARG A O 1
ATOM 686 N N . ASN A 1 88 ? -7.510 10.783 -3.777 1.00 85.56 88 ASN A N 1
ATOM 687 C CA . ASN A 1 88 ? -6.375 11.064 -4.651 1.00 85.56 88 ASN A CA 1
ATOM 688 C C . ASN A 1 88 ? -6.794 11.145 -6.128 1.00 85.56 88 ASN A C 1
ATOM 690 O O . ASN A 1 88 ? -6.263 11.977 -6.861 1.00 85.56 88 ASN A O 1
ATOM 694 N N . GLU A 1 89 ? -7.771 10.336 -6.552 1.00 82.25 89 GLU A N 1
ATOM 695 C CA . GLU A 1 89 ? -8.352 10.400 -7.898 1.00 82.25 89 GLU A CA 1
ATOM 696 C C . GLU A 1 89 ? -9.023 11.753 -8.140 1.00 82.25 89 GLU A C 1
ATOM 698 O O . GLU A 1 89 ? -8.794 12.375 -9.175 1.00 82.25 89 GLU A O 1
ATOM 703 N N . ARG A 1 90 ? -9.780 12.258 -7.153 1.00 82.00 90 ARG A N 1
ATOM 704 C CA . ARG A 1 90 ? -10.390 13.598 -7.206 1.00 82.00 90 ARG A CA 1
ATOM 705 C C . ARG A 1 90 ? -9.356 14.697 -7.424 1.00 82.00 90 ARG A C 1
ATOM 707 O O . ARG A 1 90 ? -9.601 15.640 -8.167 1.00 82.00 90 ARG A O 1
ATOM 714 N N . LEU A 1 91 ? -8.221 14.580 -6.741 1.00 81.94 91 LEU A N 1
ATOM 715 C CA . LEU A 1 91 ? -7.118 15.536 -6.806 1.00 81.94 91 LEU A CA 1
ATOM 716 C C . LEU A 1 91 ? -6.273 15.379 -8.083 1.00 81.94 91 LEU A C 1
ATOM 718 O O . LEU A 1 91 ? -5.328 16.133 -8.277 1.00 81.94 91 LEU A O 1
ATOM 722 N N . GLY A 1 92 ? -6.585 14.404 -8.945 1.00 76.00 92 GLY A N 1
ATOM 723 C CA . GLY A 1 92 ? -5.847 14.133 -10.180 1.00 76.00 92 GLY A CA 1
ATOM 724 C C . GLY A 1 92 ? -4.498 13.432 -9.977 1.00 76.00 92 GLY A C 1
ATOM 725 O O . GLY A 1 92 ? -3.799 13.179 -10.954 1.00 76.00 92 GLY A O 1
ATOM 726 N N . LEU A 1 93 ? -4.146 13.056 -8.744 1.00 67.75 93 LEU A N 1
ATOM 727 C CA . LEU A 1 93 ? -2.829 12.511 -8.383 1.00 67.75 93 LEU A CA 1
ATOM 728 C C . LEU A 1 93 ? -2.597 11.080 -8.896 1.00 67.75 93 LEU A C 1
ATOM 730 O O . LEU A 1 93 ? -1.463 10.643 -9.052 1.00 67.75 93 LEU A O 1
ATOM 734 N N . ASN A 1 94 ? -3.665 10.342 -9.193 1.00 60.50 94 ASN A N 1
ATOM 735 C CA . ASN A 1 94 ? -3.574 8.982 -9.733 1.00 60.50 94 ASN A CA 1
ATOM 736 C C . ASN A 1 94 ? -3.416 8.941 -11.267 1.00 60.50 94 ASN A C 1
ATOM 738 O O . ASN A 1 94 ? -3.106 7.882 -11.813 1.00 60.50 94 ASN A O 1
ATOM 742 N N . ARG A 1 95 ? -3.619 10.058 -11.991 1.00 54.56 95 ARG A N 1
ATOM 743 C CA . ARG A 1 95 ? -3.397 10.100 -13.453 1.00 54.56 95 ARG A CA 1
ATOM 744 C C . ARG A 1 95 ? -1.918 9.964 -13.809 1.00 54.56 95 ARG A C 1
ATOM 746 O O . ARG A 1 95 ? -1.598 9.326 -14.810 1.00 54.56 95 ARG A O 1
ATOM 753 N N . GLU A 1 96 ? -1.032 10.484 -12.962 1.00 50.75 96 GLU A N 1
ATOM 754 C CA . GLU A 1 96 ? 0.420 10.361 -13.134 1.00 50.75 96 GLU A CA 1
ATOM 755 C C . GLU A 1 96 ? 0.917 8.917 -12.952 1.00 50.75 96 GLU A C 1
ATOM 757 O O . GLU A 1 96 ? 1.906 8.527 -13.570 1.00 50.75 96 GLU A O 1
ATOM 762 N N . ALA A 1 97 ? 0.198 8.088 -12.185 1.00 48.78 97 ALA A N 1
ATOM 763 C CA . ALA A 1 97 ? 0.524 6.672 -12.009 1.00 48.78 97 ALA A CA 1
ATOM 764 C C . ALA A 1 97 ? 0.073 5.790 -13.192 1.00 48.78 97 ALA A C 1
ATOM 766 O O . ALA A 1 97 ? 0.698 4.765 -13.456 1.00 48.78 97 ALA A O 1
ATOM 767 N N . SER A 1 98 ? -0.977 6.178 -13.930 1.00 45.59 98 SER A N 1
ATOM 768 C CA . SER A 1 98 ? -1.540 5.369 -15.029 1.00 45.59 98 SER A CA 1
ATOM 769 C C . SER A 1 98 ? -0.869 5.551 -16.399 1.00 45.59 98 SER A C 1
ATOM 771 O O . SER A 1 98 ? -1.189 4.813 -17.325 1.00 45.59 98 SER A O 1
ATOM 773 N N . LEU A 1 99 ? 0.056 6.506 -16.557 1.00 42.69 99 LEU A N 1
ATOM 774 C CA . LEU A 1 99 ? 0.712 6.792 -17.848 1.00 42.69 99 LEU A CA 1
ATOM 775 C C . LEU A 1 99 ? 2.118 6.208 -17.996 1.00 42.69 99 LEU A C 1
ATOM 777 O O . LEU A 1 99 ? 2.700 6.280 -19.074 1.00 42.69 99 LEU A O 1
ATOM 781 N N . GLN A 1 100 ? 2.658 5.574 -16.960 1.00 44.12 100 GLN A N 1
ATOM 782 C CA . GLN A 1 100 ? 3.934 4.881 -17.071 1.00 44.12 100 GLN A CA 1
ATOM 783 C C . GLN A 1 100 ? 3.710 3.391 -17.292 1.00 44.12 100 GLN A C 1
ATOM 785 O O . GLN A 1 100 ? 4.107 2.549 -16.492 1.00 44.12 100 GLN A O 1
ATOM 790 N N . HIS A 1 101 ? 3.204 3.061 -18.484 1.00 43.38 101 HIS A N 1
ATOM 791 C CA . HIS A 1 101 ? 3.649 1.851 -19.177 1.00 43.38 101 HIS A CA 1
ATOM 792 C C . HIS A 1 101 ? 5.125 2.037 -19.581 1.00 43.38 101 HIS A C 1
ATOM 794 O O . HIS A 1 101 ? 5.503 1.951 -20.746 1.00 43.38 101 HIS A O 1
ATOM 800 N N . THR A 1 102 ? 5.984 2.353 -18.608 1.00 47.06 102 THR A N 1
ATOM 801 C CA . THR A 1 102 ? 7.426 2.268 -18.757 1.00 47.06 102 THR A CA 1
ATOM 802 C C . THR A 1 102 ? 7.699 0.779 -18.723 1.00 47.06 102 THR A C 1
ATOM 804 O O . THR A 1 102 ? 8.003 0.212 -17.676 1.00 47.06 102 THR A O 1
ATOM 807 N N . GLN A 1 103 ? 7.489 0.120 -19.864 1.00 46.41 103 GLN A N 1
ATOM 808 C CA . GLN A 1 103 ? 8.024 -1.201 -20.111 1.00 46.41 103 GLN A CA 1
ATOM 809 C C . GLN A 1 103 ? 9.511 -1.081 -19.798 1.00 46.41 103 GLN A C 1
ATOM 811 O O . GLN A 1 103 ? 10.269 -0.462 -20.545 1.00 46.41 103 GLN A O 1
ATOM 816 N N . TYR A 1 104 ? 9.900 -1.564 -18.620 1.00 51.91 104 TYR A N 1
ATOM 817 C CA . TYR A 1 104 ? 11.272 -1.521 -18.164 1.00 51.91 104 TYR A CA 1
ATOM 818 C C . TYR A 1 104 ? 12.016 -2.532 -19.024 1.00 51.91 104 TYR A C 1
ATOM 820 O O . TYR A 1 104 ? 12.138 -3.706 -18.681 1.00 51.91 104 TYR A O 1
ATOM 828 N N . VAL A 1 105 ? 12.428 -2.099 -20.214 1.00 59.69 105 VAL A N 1
ATOM 829 C CA . VAL A 1 105 ? 13.299 -2.892 -21.062 1.00 59.69 105 VAL A CA 1
ATOM 830 C C . VAL A 1 105 ? 14.583 -3.027 -20.266 1.00 59.69 105 VAL A C 1
ATOM 832 O O . VAL A 1 105 ? 15.276 -2.045 -19.991 1.00 59.69 105 VAL A O 1
ATOM 835 N N . VAL A 1 106 ? 14.867 -4.246 -19.822 1.00 69.19 106 VAL A N 1
ATOM 836 C CA . VAL A 1 106 ? 16.091 -4.553 -19.094 1.00 69.19 106 VAL A CA 1
ATOM 837 C C . VAL A 1 106 ? 17.234 -4.449 -20.110 1.00 69.19 106 VAL A C 1
ATOM 839 O O . VAL A 1 106 ? 17.592 -5.427 -20.747 1.00 69.19 106 VAL A O 1
ATOM 842 N N . ILE A 1 107 ? 17.780 -3.242 -20.306 1.00 76.12 107 ILE A N 1
ATOM 843 C CA . ILE A 1 107 ? 18.861 -2.927 -21.270 1.00 76.12 107 ILE A CA 1
ATOM 844 C C . ILE A 1 107 ? 20.224 -3.478 -20.793 1.00 76.12 107 ILE A C 1
ATOM 846 O O . ILE A 1 107 ? 21.191 -3.556 -21.551 1.00 76.12 107 ILE A O 1
ATOM 850 N N . MET A 1 108 ? 20.303 -3.920 -19.535 1.00 80.88 108 MET A N 1
ATOM 851 C CA . MET A 1 108 ? 21.519 -4.438 -18.901 1.00 80.88 108 MET A CA 1
ATOM 852 C C . MET A 1 108 ? 22.259 -5.530 -19.710 1.00 80.88 108 MET A C 1
ATOM 854 O O . MET A 1 108 ? 23.483 -5.428 -19.806 1.00 80.88 108 MET A O 1
ATOM 858 N N . PRO A 1 109 ? 21.594 -6.532 -20.329 1.00 83.19 109 PRO A N 1
ATOM 859 C CA . PRO A 1 109 ? 22.270 -7.566 -21.113 1.00 83.19 109 PRO A CA 1
ATOM 860 C C . PRO A 1 109 ? 23.003 -6.992 -22.329 1.00 83.19 109 PRO A C 1
ATOM 862 O O . PRO A 1 109 ? 24.117 -7.413 -22.627 1.00 83.19 109 PRO A O 1
ATOM 865 N N . ILE A 1 110 ? 22.425 -5.979 -22.980 1.00 85.69 110 ILE A N 1
ATOM 866 C CA . ILE A 1 110 ? 23.020 -5.315 -24.147 1.00 85.69 110 ILE A CA 1
ATOM 867 C C . ILE A 1 110 ? 24.280 -4.544 -23.728 1.00 85.69 110 ILE A C 1
ATOM 869 O O . ILE A 1 110 ? 25.322 -4.657 -24.370 1.00 85.69 110 ILE A O 1
ATOM 873 N N . LEU A 1 111 ? 24.227 -3.817 -22.605 1.00 83.75 111 LEU A N 1
ATOM 874 C CA . LEU A 1 111 ? 25.391 -3.092 -22.076 1.00 83.75 111 LEU A CA 1
ATOM 875 C C . LEU A 1 111 ? 26.537 -4.034 -21.685 1.00 83.75 111 LEU A C 1
ATOM 8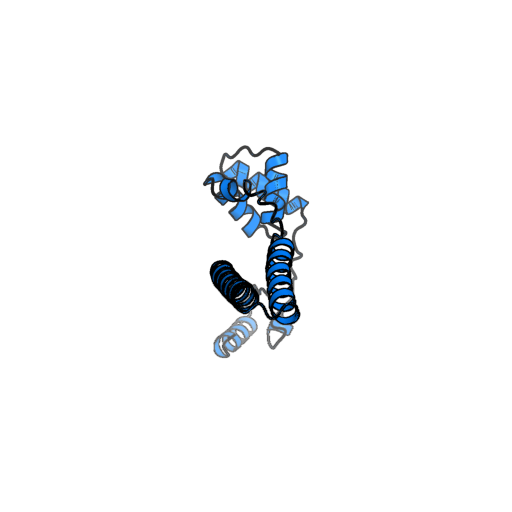77 O O . LEU A 1 111 ? 27.701 -3.732 -21.948 1.00 83.75 111 LEU A O 1
ATOM 881 N N . ILE A 1 112 ? 26.221 -5.181 -21.075 1.00 84.81 112 ILE A N 1
ATOM 882 C CA . ILE A 1 112 ? 27.220 -6.197 -20.714 1.00 84.81 112 ILE A CA 1
ATOM 883 C C . ILE A 1 112 ? 27.849 -6.810 -21.973 1.00 84.81 112 ILE A C 1
ATOM 885 O O . ILE A 1 112 ? 29.069 -6.969 -22.015 1.00 84.81 112 ILE A O 1
ATOM 889 N N . ALA A 1 113 ? 27.057 -7.094 -23.012 1.00 86.75 113 ALA A N 1
ATOM 890 C CA . ALA A 1 113 ? 27.564 -7.610 -24.283 1.00 86.75 113 ALA A CA 1
ATOM 891 C C . ALA A 1 113 ? 28.537 -6.627 -24.963 1.00 86.75 113 ALA A C 1
ATOM 893 O O . ALA A 1 113 ? 29.628 -7.027 -25.371 1.00 86.75 113 ALA A O 1
ATOM 894 N N . CYS A 1 114 ? 28.203 -5.332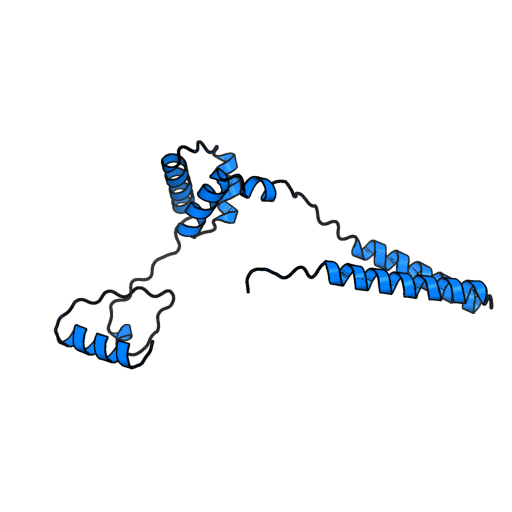 -25.003 1.00 87.44 114 CYS A N 1
ATOM 895 C CA . CYS A 1 114 ? 29.101 -4.298 -25.529 1.00 87.44 114 CYS A CA 1
ATOM 896 C C . CYS A 1 114 ? 30.418 -4.206 -24.739 1.00 87.44 114 CYS A C 1
ATOM 898 O O . CYS A 1 114 ? 31.489 -4.099 -25.333 1.00 87.44 114 CYS A O 1
ATOM 900 N N . LEU A 1 115 ? 30.366 -4.288 -23.405 1.00 88.38 115 LEU A N 1
ATOM 901 C CA . LEU A 1 115 ? 31.570 -4.293 -22.564 1.00 88.38 115 LEU A CA 1
ATOM 902 C C . LEU A 1 115 ? 32.465 -5.509 -22.835 1.00 88.38 115 LEU A C 1
ATOM 904 O O . LEU A 1 115 ? 33.686 -5.370 -22.912 1.00 88.38 115 LEU A O 1
ATOM 908 N N . MET A 1 116 ? 31.869 -6.689 -23.022 1.00 87.94 116 MET A N 1
ATOM 909 C CA . MET A 1 116 ? 32.611 -7.906 -23.360 1.00 87.94 116 MET A CA 1
ATOM 910 C C . MET A 1 116 ? 33.294 -7.806 -24.728 1.00 87.94 116 MET A C 1
ATOM 912 O O . MET A 1 116 ? 34.433 -8.249 -24.864 1.00 87.94 116 MET A O 1
ATOM 916 N N . ALA A 1 117 ? 32.667 -7.157 -25.714 1.00 87.50 117 ALA A N 1
ATOM 917 C CA . ALA A 1 117 ? 33.280 -6.924 -27.023 1.00 87.50 117 ALA A CA 1
ATOM 918 C C . ALA A 1 117 ? 34.584 -6.105 -26.923 1.00 87.50 117 ALA A C 1
ATOM 920 O O . ALA A 1 117 ? 35.582 -6.457 -27.552 1.00 87.50 117 ALA A O 1
ATOM 921 N N . PHE A 1 118 ? 34.637 -5.076 -26.067 1.00 89.44 118 PHE A N 1
ATOM 922 C CA . PHE A 1 118 ? 35.886 -4.343 -25.798 1.00 89.44 118 PHE A CA 1
ATOM 923 C C . PHE A 1 118 ? 36.947 -5.209 -25.104 1.00 89.44 118 PHE A C 1
ATOM 925 O O . PHE A 1 118 ? 38.142 -5.070 -25.380 1.00 89.44 118 PHE A O 1
ATOM 932 N N . GLY A 1 119 ? 36.519 -6.153 -24.259 1.00 85.69 119 GLY A N 1
ATOM 933 C CA . GLY A 1 119 ? 37.391 -7.185 -23.697 1.00 85.69 1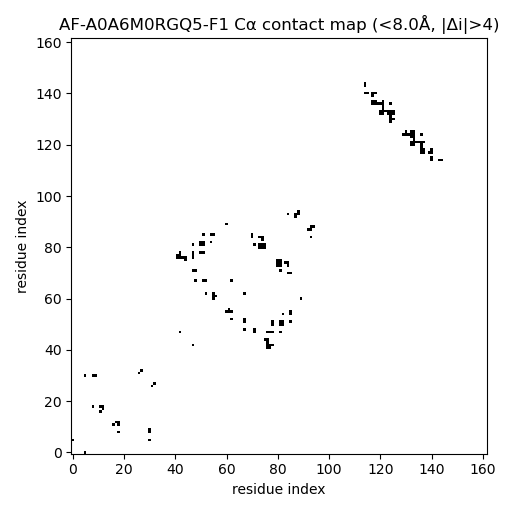19 GLY A CA 1
ATOM 934 C C . GLY A 1 119 ? 38.034 -8.054 -24.782 1.00 85.69 119 GLY A C 1
ATOM 935 O O . GLY A 1 119 ? 39.244 -8.275 -24.754 1.00 85.69 119 GLY A O 1
ATOM 936 N N . VAL A 1 120 ? 37.265 -8.472 -25.791 1.00 87.81 120 VAL A N 1
ATOM 937 C CA . VAL A 1 120 ? 37.778 -9.239 -26.941 1.00 87.81 120 VAL A CA 1
ATOM 938 C C . VAL A 1 120 ? 38.794 -8.424 -27.748 1.00 87.81 120 VAL A C 1
ATOM 940 O O . VAL A 1 120 ? 39.876 -8.926 -28.047 1.00 87.81 120 VAL A O 1
ATOM 943 N N . VAL A 1 121 ? 38.512 -7.146 -28.033 1.00 87.38 121 VAL A N 1
ATOM 944 C CA . VAL A 1 121 ? 39.450 -6.245 -28.740 1.00 87.38 121 VAL A CA 1
ATOM 945 C C . VAL A 1 121 ? 40.788 -6.134 -28.001 1.00 87.38 121 VAL A C 1
ATOM 947 O O . VAL A 1 121 ? 41.854 -6.180 -28.620 1.00 87.38 121 VAL A O 1
ATOM 950 N N . ARG A 1 122 ? 40.754 -6.062 -26.666 1.00 85.44 122 ARG A N 1
ATOM 951 C CA . ARG A 1 122 ? 41.958 -6.062 -25.826 1.00 85.44 122 ARG A CA 1
ATOM 952 C C . ARG A 1 122 ? 42.767 -7.359 -25.970 1.00 85.44 122 ARG A C 1
ATOM 954 O O . ARG A 1 122 ? 43.993 -7.287 -26.075 1.00 85.44 122 ARG A O 1
ATOM 961 N N . PHE A 1 123 ? 42.114 -8.522 -26.000 1.00 84.62 123 PHE A N 1
ATOM 962 C CA . PHE A 1 123 ? 42.786 -9.812 -26.214 1.00 84.62 123 PHE A CA 1
ATOM 963 C C . PHE A 1 123 ? 43.389 -9.932 -27.617 1.00 84.62 123 PHE A C 1
ATOM 965 O O . PHE A 1 123 ? 44.520 -10.396 -27.752 1.00 84.62 123 PHE A O 1
ATOM 972 N N . ILE A 1 124 ? 42.701 -9.439 -28.650 1.00 87.62 124 ILE A N 1
ATOM 973 C CA . ILE A 1 124 ? 43.237 -9.389 -30.020 1.00 87.62 124 ILE A CA 1
ATOM 974 C C . ILE A 1 124 ? 44.483 -8.497 -30.076 1.00 87.62 124 ILE A C 1
ATOM 976 O O . ILE A 1 124 ? 45.485 -8.874 -30.682 1.00 87.62 124 ILE A O 1
ATOM 980 N N . GLY A 1 125 ? 44.474 -7.344 -29.400 1.00 83.50 125 GLY A N 1
ATOM 981 C CA . GLY A 1 125 ? 45.647 -6.470 -29.303 1.00 83.50 125 GLY A CA 1
ATOM 982 C C . GLY A 1 125 ? 46.850 -7.149 -28.643 1.00 83.50 125 GLY A C 1
ATOM 983 O O . GLY A 1 125 ? 47.978 -7.004 -29.112 1.00 83.50 125 GLY A O 1
ATOM 984 N N . MET A 1 126 ? 46.610 -7.954 -27.602 1.00 84.25 126 MET A N 1
ATOM 985 C CA . MET A 1 126 ? 47.648 -8.777 -26.973 1.00 84.25 126 MET A CA 1
ATOM 986 C C . MET A 1 126 ? 48.182 -9.849 -27.938 1.00 84.25 126 MET A C 1
ATOM 988 O O . MET A 1 126 ? 49.395 -9.971 -28.095 1.00 84.25 126 MET A O 1
ATOM 992 N N . GLY A 1 127 ? 47.292 -10.572 -28.625 1.00 83.25 127 GLY A N 1
ATOM 993 C CA . GLY A 1 127 ? 47.655 -11.638 -29.567 1.00 83.25 127 GLY A CA 1
ATOM 994 C C . GLY A 1 127 ? 48.395 -11.146 -30.815 1.00 83.25 127 GLY A C 1
ATOM 995 O O . GLY A 1 127 ? 49.303 -11.807 -31.304 1.00 83.25 127 GLY A O 1
ATOM 996 N N . THR A 1 128 ? 48.066 -9.947 -31.296 1.00 86.94 128 THR A N 1
ATOM 997 C CA . THR A 1 128 ? 48.704 -9.309 -32.465 1.00 86.94 128 THR A CA 1
ATOM 998 C C . THR A 1 128 ? 49.938 -8.473 -32.107 1.00 86.94 128 THR A C 1
ATOM 1000 O O . THR A 1 128 ? 50.519 -7.829 -32.979 1.00 86.94 128 THR A O 1
ATOM 1003 N N . ARG A 1 129 ? 50.342 -8.447 -30.824 1.00 84.00 129 ARG A N 1
ATOM 1004 C CA . ARG A 1 129 ? 51.409 -7.586 -30.269 1.00 84.00 129 ARG A CA 1
ATOM 1005 C C . ARG A 1 129 ? 51.196 -6.087 -30.577 1.00 84.00 129 ARG A C 1
ATOM 1007 O O . ARG A 1 129 ? 52.124 -5.281 -30.493 1.00 84.00 129 ARG A O 1
ATOM 1014 N N . ASN A 1 130 ? 49.961 -5.692 -30.890 1.00 87.62 130 ASN A N 1
ATOM 1015 C CA . ASN A 1 130 ? 49.583 -4.318 -31.182 1.00 87.62 130 ASN A CA 1
ATOM 1016 C C . ASN A 1 130 ? 49.215 -3.589 -29.881 1.00 87.62 130 ASN A C 1
ATOM 1018 O O . ASN A 1 130 ? 48.108 -3.716 -29.348 1.00 87.62 130 ASN A O 1
ATOM 1022 N N . LYS A 1 131 ? 50.167 -2.793 -29.379 1.00 83.62 131 LYS A N 1
ATOM 1023 C CA . LYS A 1 131 ? 50.013 -2.022 -28.136 1.00 83.62 131 LYS A CA 1
ATOM 1024 C C . LYS A 1 131 ? 48.840 -1.042 -28.200 1.00 83.62 131 LYS A C 1
ATOM 1026 O O . LYS A 1 131 ? 48.131 -0.899 -27.208 1.00 83.62 131 LYS A O 1
ATOM 1031 N N . SER A 1 132 ? 48.600 -0.416 -29.351 1.00 86.38 132 SER A N 1
ATOM 1032 C CA . SER A 1 132 ? 47.524 0.565 -29.525 1.00 86.38 132 SER A CA 1
ATOM 1033 C C . SER A 1 132 ? 46.148 -0.070 -29.337 1.00 86.38 132 SER A C 1
ATOM 1035 O O . SER A 1 132 ? 45.312 0.472 -28.618 1.00 86.38 132 SER A O 1
ATOM 1037 N N . LEU A 1 133 ? 45.932 -1.258 -29.907 1.00 81.81 133 LEU A N 1
ATOM 1038 C CA . LEU A 1 133 ? 44.654 -1.969 -29.813 1.00 81.81 133 LEU A CA 1
ATOM 1039 C C . LEU A 1 133 ? 44.398 -2.519 -28.397 1.00 81.81 133 LEU A C 1
ATOM 1041 O O . LEU A 1 133 ? 43.276 -2.466 -27.892 1.00 81.81 133 LEU A O 1
ATOM 1045 N N . TYR A 1 134 ? 45.458 -2.975 -27.723 1.00 85.81 134 TYR A N 1
ATOM 1046 C CA . TYR A 1 134 ? 45.409 -3.409 -26.325 1.00 85.81 134 TYR A CA 1
ATOM 1047 C C . TYR A 1 134 ? 45.055 -2.261 -25.364 1.00 85.81 134 TYR A C 1
ATOM 1049 O O . TYR A 1 134 ? 44.219 -2.432 -24.468 1.00 85.81 134 TYR A O 1
ATOM 1057 N N . ILE A 1 135 ? 45.676 -1.091 -25.556 1.00 86.75 135 ILE A N 1
ATOM 1058 C CA . ILE A 1 135 ? 45.419 0.108 -24.749 1.00 86.75 135 ILE A CA 1
ATOM 1059 C C . ILE A 1 135 ? 43.998 0.612 -25.009 1.00 86.75 135 ILE A C 1
ATOM 1061 O O . ILE A 1 135 ? 43.253 0.829 -24.056 1.00 86.75 135 ILE A O 1
ATOM 1065 N N . PHE A 1 136 ? 43.587 0.721 -26.274 1.00 90.00 136 PHE A N 1
ATOM 1066 C CA . PHE A 1 136 ? 42.258 1.205 -26.643 1.00 90.00 136 PHE A CA 1
ATOM 1067 C C . PHE A 1 136 ? 41.134 0.333 -26.065 1.00 90.00 136 PHE A C 1
ATOM 1069 O O . PHE A 1 136 ? 40.240 0.850 -25.395 1.00 90.00 136 PHE A O 1
ATOM 1076 N N . GLY A 1 137 ? 41.210 -0.993 -26.238 1.00 85.25 137 GLY A N 1
ATOM 1077 C CA . GLY A 1 137 ? 40.215 -1.916 -25.681 1.00 85.25 137 GLY A CA 1
ATOM 1078 C C . GLY A 1 137 ? 40.161 -1.884 -24.148 1.00 85.25 137 GLY A C 1
ATOM 1079 O O . GLY A 1 137 ? 39.081 -1.942 -23.564 1.00 85.25 137 GLY A O 1
ATOM 1080 N N . GLY A 1 138 ? 41.313 -1.727 -23.484 1.00 85.31 138 GLY A N 1
ATOM 1081 C CA . GLY A 1 138 ? 41.386 -1.597 -22.025 1.00 85.31 138 GLY A CA 1
ATOM 1082 C C . GLY A 1 138 ? 40.767 -0.301 -21.495 1.00 85.31 138 GLY A C 1
ATOM 1083 O O . GLY A 1 138 ? 39.982 -0.343 -20.549 1.00 85.31 138 GLY A O 1
ATOM 1084 N N . VAL A 1 139 ? 41.080 0.839 -22.118 1.00 89.81 139 VAL A N 1
ATOM 1085 C CA . VAL A 1 139 ? 40.545 2.152 -21.719 1.00 89.81 139 VAL A CA 1
ATOM 1086 C C . VAL A 1 139 ? 39.034 2.223 -21.953 1.00 89.81 139 VAL A C 1
ATOM 1088 O O . VAL A 1 139 ? 38.306 2.663 -21.064 1.00 89.81 139 VAL A O 1
ATOM 1091 N N . ALA A 1 140 ? 38.542 1.729 -23.095 1.00 87.94 140 ALA A N 1
ATOM 1092 C CA . ALA A 1 140 ? 37.110 1.688 -23.399 1.00 87.94 140 ALA A CA 1
ATOM 1093 C C . ALA A 1 140 ? 36.319 0.816 -22.406 1.00 87.94 140 ALA A C 1
ATOM 1095 O O . ALA A 1 140 ? 35.232 1.197 -21.968 1.00 87.94 140 ALA A O 1
ATOM 1096 N N . LEU A 1 141 ? 36.885 -0.325 -21.996 1.00 89.88 141 LEU A N 1
ATOM 1097 C CA . LEU A 1 141 ? 36.272 -1.225 -21.020 1.00 89.88 141 LEU A CA 1
ATOM 1098 C C . LEU A 1 141 ? 36.183 -0.589 -19.624 1.00 89.88 141 LEU A C 1
ATOM 1100 O O . LEU A 1 141 ? 35.121 -0.644 -19.003 1.00 89.88 141 LEU A O 1
ATOM 1104 N N . ILE A 1 142 ? 37.256 0.057 -19.149 1.00 89.12 142 ILE A N 1
ATOM 1105 C CA . ILE A 1 142 ? 37.256 0.760 -17.854 1.00 89.12 142 ILE A CA 1
ATOM 1106 C C . ILE A 1 142 ? 36.251 1.916 -17.878 1.00 89.12 142 ILE A C 1
ATOM 1108 O O . ILE A 1 142 ? 35.414 2.010 -16.982 1.00 89.12 142 ILE A O 1
ATOM 1112 N N . ALA A 1 143 ? 36.266 2.741 -18.930 1.00 89.31 143 ALA A N 1
ATOM 1113 C CA . ALA A 1 143 ? 35.328 3.851 -19.080 1.00 89.31 143 ALA A CA 1
ATOM 1114 C C . ALA A 1 143 ? 33.868 3.368 -19.049 1.00 89.31 143 ALA A C 1
ATOM 1116 O O . ALA A 1 143 ? 33.043 3.914 -18.314 1.00 89.31 143 ALA A O 1
ATOM 1117 N N . GLY A 1 144 ? 33.546 2.302 -19.787 1.00 87.81 144 GLY A N 1
ATOM 1118 C CA . GLY A 1 144 ? 32.202 1.731 -19.800 1.00 87.81 144 GLY A CA 1
ATOM 1119 C C . GLY A 1 144 ? 31.766 1.149 -18.445 1.00 87.81 144 GLY A C 1
ATOM 1120 O O . GLY A 1 144 ? 30.606 1.309 -18.057 1.00 87.81 144 GLY A O 1
ATOM 1121 N N . MET A 1 145 ? 32.677 0.530 -17.683 1.00 86.69 145 MET A N 1
ATOM 1122 C CA . MET A 1 145 ? 32.388 0.074 -16.315 1.00 86.69 145 MET A CA 1
ATOM 1123 C C . MET A 1 145 ? 32.113 1.244 -15.366 1.00 86.69 145 MET A C 1
ATOM 1125 O O . MET A 1 145 ? 31.153 1.185 -14.595 1.00 86.69 145 MET A O 1
ATOM 1129 N N . THR A 1 146 ? 32.887 2.328 -15.456 1.00 86.69 146 THR A N 1
ATOM 1130 C CA . THR A 1 146 ? 32.655 3.544 -14.665 1.00 86.69 146 THR A CA 1
ATOM 1131 C C . THR A 1 146 ? 31.293 4.161 -14.985 1.00 86.69 146 THR A C 1
ATOM 1133 O O . THR A 1 146 ? 30.529 4.464 -14.068 1.00 86.69 146 THR A O 1
ATOM 1136 N N . PHE A 1 147 ? 30.924 4.270 -16.267 1.00 85.38 147 PHE A N 1
ATOM 1137 C CA . PHE A 1 147 ? 29.598 4.754 -16.667 1.00 85.38 147 PHE A CA 1
ATOM 1138 C C . PHE A 1 147 ? 28.465 3.869 -16.139 1.00 85.38 147 PHE A C 1
ATOM 1140 O O . PHE A 1 147 ? 27.469 4.389 -15.632 1.00 85.38 147 PHE A O 1
ATOM 1147 N N . LYS A 1 148 ? 28.624 2.540 -16.193 1.00 83.31 148 LYS A N 1
ATOM 1148 C CA . LYS A 1 148 ? 27.656 1.597 -15.616 1.00 83.31 148 LYS A CA 1
ATOM 1149 C C . LYS A 1 148 ? 27.481 1.830 -14.112 1.00 83.31 148 LYS A C 1
ATOM 1151 O O . LYS A 1 148 ? 26.348 1.882 -13.636 1.00 83.31 148 LYS A O 1
ATOM 1156 N N . GLN A 1 149 ? 28.576 1.995 -13.373 1.00 81.44 149 GLN A N 1
ATOM 1157 C CA . GLN A 1 149 ? 28.543 2.191 -11.924 1.00 81.44 149 GLN A CA 1
ATOM 1158 C C . GLN A 1 149 ? 27.889 3.527 -11.543 1.00 81.44 149 GLN A C 1
ATOM 1160 O O . GLN A 1 149 ? 27.015 3.561 -10.679 1.00 81.44 149 GLN A O 1
ATOM 1165 N N . VAL A 1 150 ? 28.223 4.615 -12.244 1.00 82.06 150 VAL A N 1
ATOM 1166 C CA . VAL A 1 150 ? 27.582 5.929 -12.052 1.00 82.06 150 VAL A CA 1
ATOM 1167 C C . VAL A 1 150 ? 26.084 5.876 -12.391 1.00 82.06 150 VAL A C 1
ATOM 1169 O O . VAL A 1 150 ? 25.262 6.451 -11.674 1.00 82.06 150 VAL A O 1
ATOM 1172 N N . GLY A 1 151 ? 25.706 5.144 -13.443 1.00 72.81 151 GLY A N 1
ATOM 1173 C CA . GLY A 1 151 ? 24.308 4.922 -13.819 1.00 72.81 151 GLY A CA 1
ATOM 1174 C C . GLY A 1 151 ? 23.511 4.144 -12.766 1.00 72.81 151 GLY A C 1
ATOM 1175 O O . GLY A 1 151 ? 22.372 4.502 -12.469 1.00 72.81 151 GLY A O 1
ATOM 1176 N N . GLN A 1 152 ? 24.115 3.130 -12.139 1.00 67.12 152 GLN A N 1
ATOM 1177 C CA . GLN A 1 152 ? 23.487 2.366 -11.055 1.00 67.12 152 GLN A CA 1
ATOM 1178 C C . GLN A 1 152 ? 23.255 3.208 -9.793 1.00 67.12 152 GLN A C 1
ATOM 1180 O O . GLN A 1 152 ? 22.206 3.078 -9.163 1.00 67.12 152 GLN A O 1
ATOM 1185 N N . VAL A 1 153 ? 24.172 4.123 -9.455 1.00 63.50 153 VAL A N 1
ATOM 1186 C CA . VAL A 1 153 ? 24.023 5.014 -8.287 1.00 63.50 153 VAL A CA 1
ATOM 1187 C C . VAL A 1 153 ? 22.817 5.951 -8.438 1.00 63.50 153 VAL A C 1
ATOM 1189 O O . VAL A 1 153 ? 22.102 6.194 -7.468 1.00 63.50 153 VAL A O 1
ATOM 1192 N N . ARG A 1 154 ? 22.509 6.418 -9.657 1.00 54.34 154 ARG A N 1
ATOM 1193 C CA . ARG A 1 154 ? 21.302 7.227 -9.923 1.00 54.34 154 ARG A CA 1
ATOM 1194 C C . ARG A 1 154 ? 19.992 6.428 -9.846 1.00 54.34 154 ARG A C 1
ATOM 1196 O O . ARG A 1 154 ? 18.941 7.025 -9.625 1.00 54.34 154 ARG A O 1
ATOM 1203 N N . GLY A 1 155 ? 20.047 5.102 -9.990 1.00 50.78 155 GLY A N 1
ATOM 1204 C CA . GLY A 1 155 ? 18.897 4.197 -9.861 1.00 50.78 155 GLY A CA 1
ATOM 1205 C C . GLY A 1 155 ? 18.503 3.876 -8.414 1.00 50.78 155 GLY A C 1
ATOM 1206 O O . GLY A 1 155 ? 17.389 3.418 -8.174 1.00 50.78 155 GLY A O 1
ATOM 1207 N N . ALA A 1 156 ? 19.361 4.174 -7.435 1.00 47.28 156 ALA A N 1
ATOM 1208 C CA . ALA A 1 156 ? 19.070 4.007 -6.012 1.00 47.28 156 ALA A CA 1
ATOM 1209 C C . ALA A 1 156 ? 18.266 5.194 -5.440 1.00 47.28 156 ALA A C 1
ATOM 1211 O O . ALA A 1 156 ? 18.571 5.707 -4.361 1.00 47.28 156 ALA A O 1
ATOM 1212 N N . ARG A 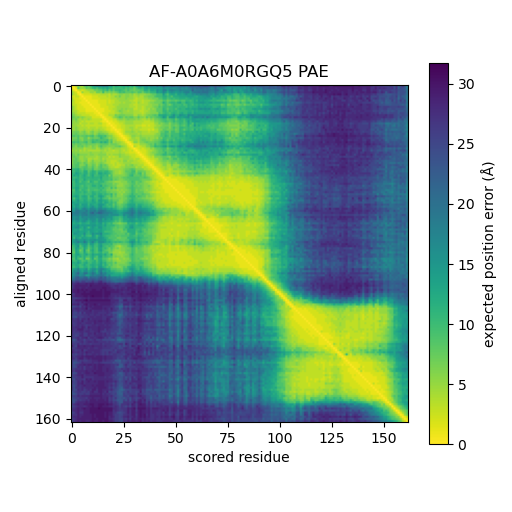1 157 ? 17.223 5.662 -6.148 1.00 48.75 157 ARG A N 1
ATOM 1213 C CA . ARG A 1 157 ? 16.241 6.571 -5.538 1.00 48.75 157 ARG A CA 1
ATOM 1214 C C . ARG A 1 157 ? 15.552 5.807 -4.408 1.00 48.75 157 ARG A C 1
ATOM 1216 O O . ARG A 1 157 ? 14.746 4.916 -4.655 1.00 48.75 157 ARG A O 1
ATOM 1223 N N . LYS A 1 158 ? 15.950 6.158 -3.180 1.00 47.62 158 LYS A N 1
ATOM 1224 C CA . LYS A 1 158 ? 15.320 5.849 -1.892 1.00 47.62 158 LYS A CA 1
ATOM 1225 C C . LYS A 1 158 ? 13.870 5.392 -2.058 1.00 47.62 158 LYS A C 1
ATOM 1227 O O . LYS A 1 158 ? 13.016 6.174 -2.476 1.00 47.62 158 LYS A O 1
ATOM 1232 N N . ARG A 1 159 ? 13.599 4.148 -1.653 1.00 43.28 159 ARG A N 1
ATOM 1233 C CA . ARG A 1 159 ? 12.254 3.704 -1.285 1.00 43.28 159 ARG A CA 1
ATOM 1234 C C . ARG A 1 159 ? 11.780 4.614 -0.147 1.00 43.28 159 ARG A C 1
ATOM 1236 O O . ARG A 1 159 ? 12.193 4.437 0.991 1.00 43.28 159 ARG A O 1
ATOM 1243 N N . LEU A 1 160 ? 10.989 5.635 -0.472 1.00 46.94 160 LEU A N 1
ATOM 1244 C CA . LEU A 1 160 ? 10.212 6.391 0.508 1.00 46.94 160 LEU A CA 1
ATOM 1245 C C . LEU A 1 160 ? 9.130 5.438 1.022 1.00 46.94 160 LEU A C 1
ATOM 1247 O O . LEU A 1 160 ? 8.130 5.214 0.345 1.00 46.94 160 LEU A O 1
ATOM 1251 N N . GLY A 1 161 ? 9.399 4.798 2.158 1.00 51.12 161 GLY A N 1
ATOM 1252 C CA . GLY A 1 161 ? 8.521 3.778 2.734 1.00 51.12 161 GLY A CA 1
ATOM 1253 C C . GLY A 1 161 ? 9.173 2.834 3.748 1.00 51.12 161 GLY A C 1
ATOM 1254 O O . GLY A 1 161 ? 8.589 1.792 4.032 1.00 51.12 161 GLY A O 1
ATOM 1255 N N . GLN A 1 162 ? 10.357 3.167 4.268 1.00 38.69 162 GLN A N 1
ATOM 1256 C CA . GLN A 1 162 ? 10.845 2.687 5.563 1.00 38.69 162 GLN A CA 1
ATOM 1257 C C . GLN A 1 162 ? 11.169 3.897 6.428 1.00 38.69 162 GLN A C 1
ATOM 1259 O O . GLN A 1 162 ? 11.705 4.876 5.853 1.00 38.69 162 GLN A O 1
#

Solvent-accessible surface area (backbone atoms only — not comparable to full-atom values): 9817 Å² total; per-residue (Å²): 133,63,73,67,63,52,57,52,51,53,53,41,45,76,73,68,49,90,82,86,87,88,71,96,62,85,81,82,49,75,74,61,66,78,47,90,85,80,85,80,75,77,57,51,72,67,57,38,51,51,49,35,50,53,48,26,54,76,69,74,47,89,73,52,74,67,58,50,59,69,48,42,74,80,21,56,68,38,67,70,43,25,45,49,50,50,53,35,47,75,72,51,64,51,60,71,67,74,70,63,81,67,73,77,71,78,56,62,66,61,57,52,52,56,44,49,51,27,50,50,43,22,52,50,11,59,76,69,72,36,63,67,43,25,51,51,18,48,52,53,33,53,52,50,51,52,52,51,53,58,55,52,61,70,66,64,68,72,76,90,84,121

Nearest PDB structures (foldseek):
  2z4r-assembly2_B  TM=6.919E-01  e=2.667E+00  Thermotoga maritima